Protein AF-A0A8R1I660-F1 (afdb_monomer)

Radius of gyration: 19.88 Å; Cα contacts (8 Å, |Δi|>4): 68; chains: 1; bounding box: 69×26×42 Å

Mean predicted aligned error: 12.49 Å

Secondary structure (DSSP, 8-state):
------S---TTSSSSSSHHHHHHHHHHHHHHHHHHHTT-HHHHHHHHHHHHHH-TT-HHHHHHHHHHHHHHHHTTHHHHHHHHTTHHHHHHHHHHHHHTT-

Solvent-accessible surface area (backbone atoms only — not comparable to full-atom values): 6017 Å² total; per-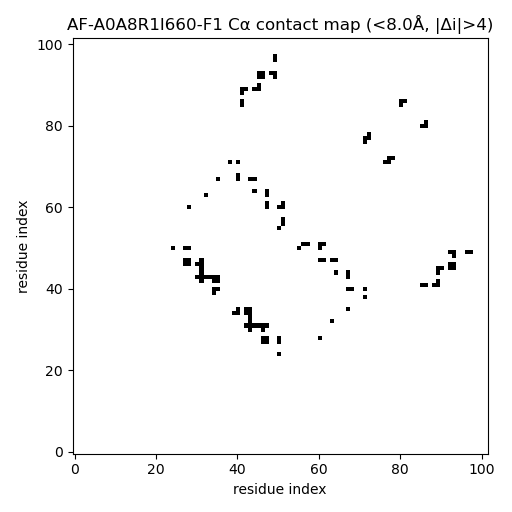residue (Å²): 132,86,88,85,86,83,91,78,80,59,84,73,72,76,69,74,81,74,51,69,65,56,50,51,52,52,50,38,55,52,50,17,53,57,30,40,76,70,67,40,44,62,64,14,49,21,36,39,52,45,49,38,73,73,39,77,82,44,63,68,53,53,53,50,50,52,53,47,50,50,52,35,47,75,72,49,45,55,64,50,28,70,77,68,56,50,72,60,61,34,56,53,52,35,50,57,54,61,60,72,74,115

Sequence (102 aa):
MYSIGRDIAIPGILLRDDDDTTNKRNYVYYLAVAHARQKKYDIALGYIDVLLGAEGDNHQARALKENIKSAMTHDGLIGAAIVGGGALALAGLVAIFSLSRK

Organism: Caenorhabditis japonica (NCBI:txid281687)

pLDDT: mean 74.31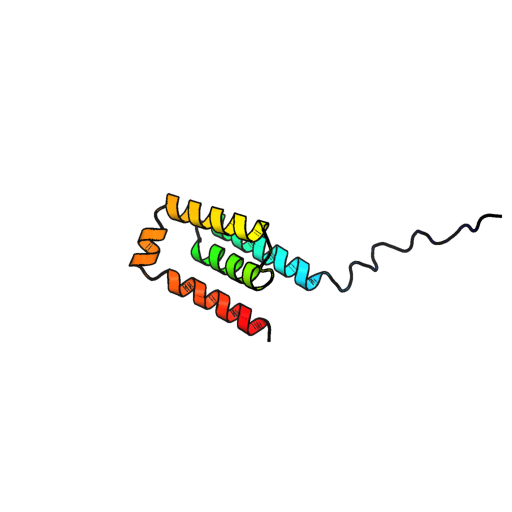, std 16.27, range [39.47, 94.62]

Nearest PDB structures (foldseek):
  8ye5-assembly1_A  TM=5.871E-01  e=3.130E+00  Dehalobacter sp.
  4nrh-assembly2_B  TM=5.646E-01  e=8.865E+00  Chlamydia pneumoniae

Foldseek 3Di:
DDDDDDPPPDPPVVPPPPCPVVVVLVVLQVVLVVCLVVVVLLSSLLSLVLSCVVVVPPPVSVVSNVVSVVSCVVVVVVVVCVVPVSVVSSVVSNVVSVVVVD

InterPro domains:
  IPR011990 Tetratricopeptide-like helical domain superfamily [G3DSA:1.25.40.10] (11-102)
  IPR011990 Tetratricopeptide-like helical domain superfamily [SSF48452] (16-100)
  IPR016543 Mitochondria fission 1 protein [PTHR13247] (14-95)
  IPR028061 Fis1, C-terminal tetratricopeptide repeat [PF14853] (25-77)

Structure (mmCIF, N/CA/C/O backbone):
data_AF-A0A8R1I660-F1
#
_entry.id   AF-A0A8R1I660-F1
#
loop_
_atom_site.group_PDB
_atom_site.id
_atom_site.type_symbol
_atom_site.label_atom_id
_atom_site.label_alt_id
_atom_site.label_comp_id
_atom_site.label_asym_id
_atom_site.label_entity_id
_atom_site.label_seq_id
_atom_site.pdbx_PDB_ins_code
_atom_site.Cartn_x
_atom_site.Cartn_y
_atom_site.Cartn_z
_atom_site.occupancy
_atom_site.B_iso_or_equiv
_a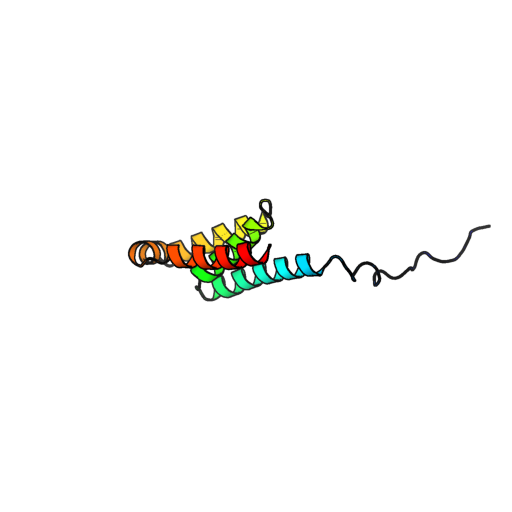tom_site.auth_seq_id
_atom_site.auth_comp_id
_atom_site.auth_asym_id
_atom_site.auth_atom_id
_atom_site.pdbx_PDB_model_num
ATOM 1 N N . MET A 1 1 ? 54.998 13.957 -26.288 1.00 39.47 1 MET A N 1
A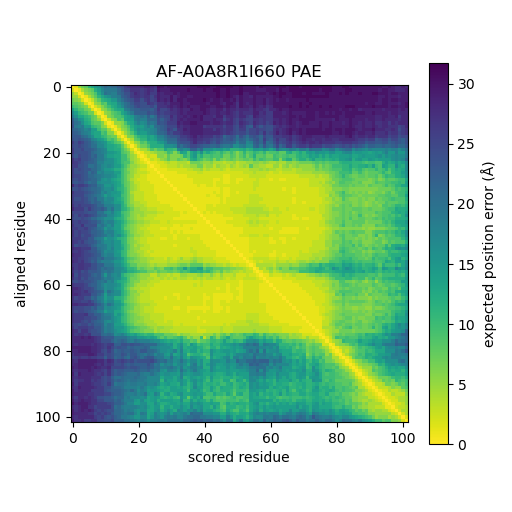TOM 2 C CA . MET A 1 1 ? 54.549 15.178 -25.582 1.00 39.47 1 MET A CA 1
ATOM 3 C C . MET A 1 1 ? 53.028 15.105 -25.476 1.00 39.47 1 MET A C 1
ATOM 5 O O . MET A 1 1 ? 52.408 14.740 -26.463 1.00 39.47 1 MET A O 1
ATOM 9 N N . TYR A 1 2 ? 52.470 15.299 -24.282 1.00 40.09 2 TYR A N 1
ATOM 10 C CA . TYR A 1 2 ? 51.137 14.853 -23.844 1.00 40.09 2 TYR A CA 1
ATOM 11 C C . TYR A 1 2 ? 49.961 15.430 -24.664 1.00 40.09 2 TYR A C 1
ATOM 13 O O . TYR A 1 2 ? 49.932 16.623 -24.959 1.00 40.09 2 TYR A O 1
ATOM 21 N N . SER A 1 3 ? 49.006 14.561 -25.017 1.00 47.94 3 SER A N 1
ATOM 22 C CA . SER A 1 3 ? 47.796 14.857 -25.794 1.00 47.94 3 SER A CA 1
ATOM 23 C C . SER A 1 3 ? 46.771 15.578 -24.921 1.00 47.94 3 SER A C 1
ATOM 25 O O . SER A 1 3 ? 46.214 14.994 -23.996 1.00 47.94 3 SER A O 1
ATOM 27 N N . ILE A 1 4 ? 46.528 16.852 -25.217 1.00 67.06 4 ILE A N 1
ATOM 28 C CA . ILE A 1 4 ? 45.486 17.661 -24.587 1.00 67.06 4 ILE A CA 1
ATOM 29 C C . ILE A 1 4 ? 44.239 17.554 -25.460 1.00 67.06 4 ILE A C 1
ATOM 31 O O . ILE A 1 4 ? 44.251 17.989 -26.609 1.00 67.06 4 ILE A O 1
ATOM 35 N N . GLY A 1 5 ? 43.157 17.005 -24.911 1.00 58.34 5 GLY A N 1
ATOM 36 C CA . GLY A 1 5 ? 41.828 17.176 -25.488 1.00 58.34 5 GLY A CA 1
ATOM 37 C C . GLY A 1 5 ? 40.953 15.932 -25.437 1.00 58.34 5 GLY A C 1
ATOM 38 O O . GLY A 1 5 ? 41.249 14.937 -26.094 1.00 58.34 5 GLY A O 1
ATOM 39 N N . ARG A 1 6 ? 39.794 16.107 -24.786 1.00 53.44 6 ARG A N 1
ATOM 40 C CA . ARG A 1 6 ? 38.578 15.268 -24.804 1.00 53.44 6 ARG A CA 1
ATOM 41 C C . ARG A 1 6 ? 38.367 14.285 -23.639 1.00 53.44 6 ARG A C 1
ATOM 43 O O . ARG A 1 6 ? 37.933 13.172 -23.878 1.00 53.44 6 ARG A O 1
ATOM 50 N N . ASP A 1 7 ? 38.508 14.761 -22.400 1.00 51.28 7 ASP A N 1
ATOM 51 C CA . ASP A 1 7 ? 37.928 14.114 -21.197 1.00 51.28 7 ASP A CA 1
ATOM 52 C C . ASP A 1 7 ? 36.761 14.913 -20.579 1.00 51.28 7 ASP A C 1
ATOM 54 O O . ASP A 1 7 ? 36.417 14.762 -19.413 1.0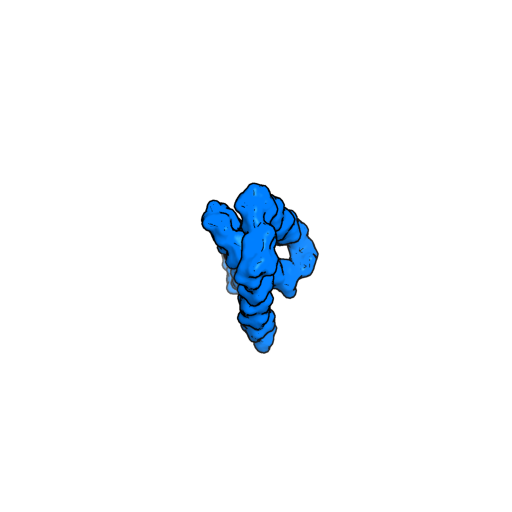0 51.28 7 ASP A O 1
ATOM 58 N N . ILE A 1 8 ? 36.110 15.783 -21.359 1.00 58.41 8 ILE A N 1
ATOM 59 C CA . ILE A 1 8 ? 34.862 16.454 -20.949 1.00 58.41 8 ILE A CA 1
ATOM 60 C C . ILE A 1 8 ? 33.814 16.206 -22.034 1.00 58.41 8 ILE A C 1
ATOM 62 O O . ILE A 1 8 ? 33.286 17.111 -22.674 1.00 58.41 8 ILE A O 1
ATOM 66 N N . ALA A 1 9 ? 33.543 14.929 -22.294 1.00 52.50 9 ALA A N 1
ATOM 67 C CA . ALA A 1 9 ? 32.357 14.512 -23.028 1.00 52.50 9 ALA A CA 1
ATOM 68 C C . ALA A 1 9 ? 31.213 14.325 -22.020 1.00 52.50 9 ALA A C 1
ATOM 70 O O . ALA A 1 9 ? 30.926 13.228 -21.564 1.00 52.50 9 ALA A O 1
ATOM 71 N N . ILE A 1 10 ? 30.640 15.464 -21.629 1.00 57.69 10 ILE A N 1
ATOM 72 C CA . ILE A 1 10 ? 29.224 15.687 -21.312 1.00 57.69 10 ILE A CA 1
ATOM 73 C C . ILE A 1 10 ? 28.503 14.495 -20.632 1.00 57.69 10 ILE A C 1
ATOM 75 O O . ILE A 1 10 ? 27.932 13.650 -21.325 1.00 57.69 10 ILE A O 1
ATOM 79 N N . PRO A 1 11 ? 28.361 14.497 -19.289 1.00 56.16 11 PRO A N 1
ATOM 80 C CA . PRO A 1 11 ? 27.447 13.599 -18.562 1.00 56.16 11 PRO A CA 1
ATOM 81 C C . PRO A 1 11 ? 25.952 13.802 -18.903 1.00 56.16 11 PRO A C 1
ATOM 83 O O . PRO A 1 11 ? 25.082 13.227 -18.266 1.00 56.16 11 PRO A O 1
ATOM 86 N N . GLY A 1 12 ? 25.628 14.619 -19.908 1.00 47.91 12 GLY A N 1
ATOM 87 C CA . GLY A 1 12 ? 24.279 14.799 -20.448 1.00 47.91 12 GLY A CA 1
ATOM 88 C C . GLY A 1 12 ? 23.865 13.766 -21.504 1.00 47.91 12 GLY A C 1
ATOM 89 O O . GLY A 1 12 ? 22.689 13.717 -21.844 1.00 47.91 12 GLY A O 1
ATOM 90 N N . ILE A 1 13 ? 24.786 12.936 -22.016 1.00 47.31 13 ILE A N 1
ATOM 91 C CA . ILE A 1 13 ? 24.450 11.888 -23.003 1.00 47.31 13 ILE A CA 1
ATOM 92 C C . ILE A 1 13 ? 24.183 10.516 -22.366 1.00 47.31 13 ILE A C 1
ATOM 94 O O . ILE A 1 13 ? 23.594 9.657 -23.011 1.00 47.31 13 ILE A O 1
ATOM 98 N N . LEU A 1 14 ? 24.529 10.340 -21.083 1.00 53.56 14 LEU A N 1
ATOM 99 C CA . LEU A 1 14 ? 24.231 9.126 -20.311 1.00 53.56 14 LEU A CA 1
ATOM 100 C C . LEU A 1 14 ? 22.839 9.150 -19.643 1.00 53.56 14 LEU A C 1
ATOM 102 O O . LEU A 1 14 ? 22.413 8.151 -19.084 1.00 53.56 14 LEU A O 1
ATOM 106 N N . LEU A 1 15 ? 22.133 10.287 -19.682 1.00 53.31 15 LEU A N 1
ATOM 107 C CA . LEU A 1 15 ? 20.849 10.500 -18.990 1.00 53.31 15 LEU A CA 1
ATOM 108 C C . LEU A 1 15 ? 19.616 10.259 -19.872 1.00 53.31 15 LEU A C 1
ATOM 110 O O . LEU A 1 15 ? 18.507 10.620 -19.482 1.00 53.31 15 LEU A O 1
ATOM 114 N N . ARG A 1 16 ? 19.790 9.751 -21.096 1.00 54.44 16 ARG A N 1
ATOM 115 C CA . ARG A 1 16 ? 18.741 9.880 -22.114 1.00 54.44 16 ARG A CA 1
ATOM 116 C C . ARG A 1 16 ? 17.924 8.622 -22.393 1.00 54.44 16 ARG A C 1
ATOM 118 O O . ARG A 1 16 ? 16.828 8.795 -22.903 1.00 54.44 16 ARG A O 1
ATOM 125 N N . ASP A 1 17 ? 18.368 7.425 -21.995 1.00 52.03 17 ASP A N 1
ATOM 126 C CA . ASP A 1 17 ? 17.642 6.191 -22.358 1.00 52.03 17 ASP A CA 1
ATOM 127 C C . ASP A 1 17 ? 17.415 5.156 -21.230 1.00 52.03 17 ASP A C 1
ATOM 129 O O . ASP A 1 17 ? 16.566 4.285 -21.396 1.00 52.03 17 ASP A O 1
ATOM 133 N N . ASP A 1 18 ? 18.044 5.267 -20.050 1.00 50.75 18 ASP A N 1
ATOM 134 C CA . ASP A 1 18 ? 17.911 4.238 -18.988 1.00 50.75 18 ASP A CA 1
ATOM 135 C C . ASP A 1 18 ? 16.933 4.588 -17.843 1.00 50.75 18 ASP A C 1
ATOM 137 O O . ASP A 1 18 ? 16.611 3.752 -16.991 1.00 50.75 18 ASP A O 1
ATOM 141 N N . ASP A 1 19 ? 16.423 5.821 -17.796 1.00 59.00 19 ASP A N 1
ATOM 142 C CA . ASP A 1 19 ? 15.879 6.380 -16.550 1.00 59.00 19 ASP A CA 1
ATOM 143 C C . ASP A 1 19 ? 14.352 6.328 -16.414 1.00 59.00 19 ASP A C 1
ATOM 145 O O . ASP A 1 19 ? 13.792 6.638 -15.364 1.00 59.00 19 ASP A O 1
ATOM 149 N N . ASP A 1 20 ? 13.637 5.917 -17.455 1.00 60.62 20 ASP A N 1
ATOM 150 C CA . ASP A 1 20 ? 12.178 6.025 -17.472 1.00 60.62 20 ASP A CA 1
ATOM 151 C C . ASP A 1 20 ? 11.528 4.995 -16.527 1.00 60.62 20 ASP A C 1
ATOM 153 O O . ASP A 1 20 ? 10.592 5.289 -15.782 1.00 6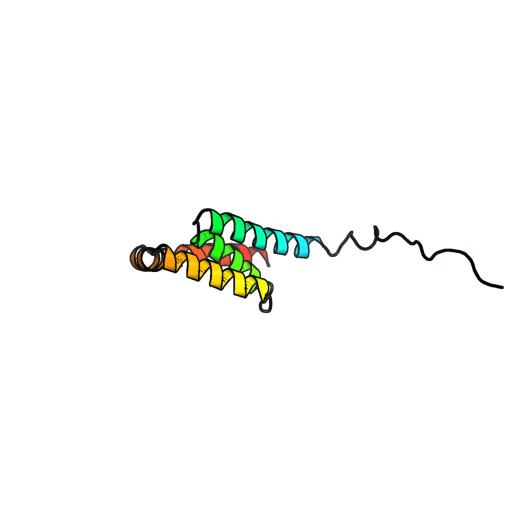0.62 20 ASP A O 1
ATOM 157 N N . THR A 1 21 ? 12.090 3.785 -16.470 1.00 62.41 21 THR A N 1
ATOM 158 C CA . THR A 1 21 ? 11.649 2.728 -15.545 1.00 62.41 21 THR A CA 1
ATOM 159 C C . THR A 1 21 ? 12.135 2.992 -14.119 1.00 62.41 21 THR A C 1
ATOM 161 O O . THR A 1 21 ? 11.376 2.812 -13.168 1.00 62.41 21 THR A O 1
ATOM 164 N N . THR A 1 22 ? 13.371 3.469 -13.945 1.00 66.94 22 THR A N 1
ATOM 165 C CA . THR A 1 22 ? 13.932 3.839 -12.632 1.00 66.94 22 THR A CA 1
ATOM 166 C C . THR A 1 22 ? 13.148 4.966 -11.982 1.00 66.94 22 THR A C 1
ATOM 168 O O . THR A 1 22 ? 12.719 4.831 -10.834 1.00 66.94 22 THR A O 1
ATOM 171 N N . ASN A 1 23 ? 12.846 6.018 -12.738 1.00 72.94 23 ASN A N 1
ATOM 172 C CA . ASN A 1 23 ? 12.025 7.115 -12.252 1.00 72.94 23 ASN A CA 1
ATOM 173 C C . ASN A 1 23 ? 10.610 6.649 -11.912 1.00 72.94 23 ASN A C 1
ATOM 175 O O . ASN A 1 23 ? 10.136 6.938 -10.814 1.00 72.94 23 ASN A O 1
ATOM 179 N N . LYS A 1 24 ? 9.954 5.852 -12.771 1.00 76.44 24 LYS A N 1
ATOM 180 C CA . LYS A 1 24 ? 8.619 5.288 -12.476 1.00 76.44 24 LYS A CA 1
ATOM 181 C C . LYS A 1 24 ? 8.597 4.496 -11.164 1.00 76.44 24 LYS A C 1
ATOM 183 O O . LYS A 1 24 ? 7.665 4.657 -10.379 1.00 76.44 24 LYS A O 1
ATOM 188 N N . ARG A 1 25 ? 9.625 3.689 -10.882 1.00 82.06 25 ARG A N 1
ATOM 189 C CA . ARG A 1 25 ? 9.740 2.931 -9.620 1.00 82.06 25 ARG A CA 1
ATOM 190 C C . ARG A 1 25 ? 9.869 3.846 -8.404 1.00 82.06 25 ARG A C 1
ATOM 192 O O . ARG A 1 25 ? 9.147 3.660 -7.424 1.00 82.06 25 ARG A O 1
ATOM 199 N N . ASN A 1 26 ? 10.708 4.876 -8.499 1.00 83.75 26 ASN A N 1
ATOM 200 C CA . ASN A 1 26 ? 10.852 5.881 -7.447 1.00 83.75 26 ASN A CA 1
ATOM 201 C C . ASN A 1 26 ? 9.532 6.631 -7.204 1.00 83.75 26 ASN A C 1
ATOM 203 O O . ASN A 1 26 ? 9.129 6.817 -6.056 1.00 83.75 26 ASN A O 1
ATOM 207 N N . TYR A 1 27 ? 8.798 6.990 -8.262 1.00 86.62 27 TYR A N 1
ATOM 208 C CA . TYR A 1 27 ? 7.475 7.610 -8.135 1.00 86.62 27 TYR A CA 1
ATOM 209 C C . TYR A 1 27 ? 6.478 6.717 -7.386 1.00 86.62 27 TYR A C 1
ATOM 211 O O . TYR A 1 27 ? 5.788 7.204 -6.489 1.00 86.62 27 TYR A O 1
ATOM 219 N N . VAL A 1 28 ? 6.424 5.417 -7.696 1.00 87.25 28 VAL A N 1
ATOM 220 C CA . VAL A 1 28 ? 5.549 4.455 -6.997 1.00 87.25 28 VAL A CA 1
ATOM 221 C C . VAL A 1 28 ? 5.894 4.371 -5.507 1.00 87.25 28 VAL A C 1
ATOM 223 O O . VAL A 1 28 ? 4.992 4.383 -4.665 1.00 87.25 28 VAL A O 1
ATOM 226 N N . TYR A 1 29 ? 7.185 4.366 -5.164 1.00 90.75 29 TYR A N 1
ATOM 227 C CA . TYR A 1 29 ? 7.634 4.400 -3.771 1.00 90.75 29 TYR A CA 1
ATOM 228 C C . TYR A 1 29 ? 7.131 5.658 -3.039 1.00 90.75 29 TYR A C 1
ATOM 230 O O . TYR A 1 29 ? 6.554 5.565 -1.953 1.00 90.75 29 TYR A O 1
ATOM 238 N N . TYR A 1 30 ? 7.274 6.842 -3.641 1.00 92.06 30 TYR A N 1
ATOM 239 C CA . TYR A 1 30 ? 6.816 8.090 -3.019 1.00 92.06 30 TYR A CA 1
ATOM 240 C C . TYR A 1 30 ? 5.291 8.205 -2.929 1.00 92.06 30 TYR A C 1
ATOM 242 O O . TYR A 1 30 ? 4.783 8.746 -1.942 1.00 92.06 30 TYR A O 1
ATOM 250 N N . LEU A 1 31 ? 4.548 7.666 -3.900 1.00 91.38 31 LEU A N 1
ATOM 251 C CA . LEU A 1 31 ? 3.086 7.586 -3.828 1.00 91.38 31 LEU A CA 1
ATOM 252 C C . LEU A 1 31 ? 2.638 6.748 -2.629 1.00 91.38 31 LEU A C 1
ATOM 254 O O . LEU A 1 31 ? 1.757 7.176 -1.878 1.00 91.38 31 LEU A O 1
ATOM 258 N N . ALA A 1 32 ? 3.282 5.605 -2.390 1.00 91.75 32 ALA A N 1
ATOM 259 C CA . ALA A 1 32 ? 2.998 4.797 -1.212 1.00 91.75 32 ALA A CA 1
ATOM 260 C C . ALA A 1 32 ? 3.237 5.568 0.093 1.00 91.75 32 ALA A C 1
ATOM 262 O O . ALA A 1 32 ? 2.372 5.573 0.971 1.00 91.75 32 ALA A O 1
ATOM 263 N N . VAL A 1 33 ? 4.362 6.282 0.205 1.00 94.62 33 VAL A N 1
ATOM 264 C CA . VAL A 1 33 ? 4.656 7.132 1.373 1.00 94.62 33 VAL A CA 1
ATOM 265 C C . VAL A 1 33 ? 3.577 8.204 1.560 1.00 94.62 33 VAL A C 1
ATOM 267 O O . VAL A 1 33 ? 3.078 8.395 2.670 1.00 94.62 33 VAL A O 1
ATOM 270 N N . ALA A 1 34 ? 3.186 8.898 0.489 1.00 94.44 34 ALA A N 1
ATOM 271 C CA . ALA A 1 34 ? 2.180 9.956 0.548 1.00 94.44 34 ALA A CA 1
ATOM 272 C C . ALA A 1 34 ? 0.813 9.433 1.019 1.00 94.44 34 ALA A C 1
ATOM 274 O O . ALA A 1 34 ? 0.167 10.065 1.860 1.00 94.44 34 ALA A O 1
ATOM 275 N N . HIS A 1 35 ? 0.388 8.269 0.524 1.00 92.12 35 HIS A N 1
ATOM 276 C CA . HIS A 1 35 ? -0.865 7.636 0.937 1.00 92.12 35 HIS A CA 1
ATOM 277 C C . HIS A 1 35 ? -0.809 7.097 2.370 1.00 92.12 35 HIS A C 1
ATOM 279 O O . HIS A 1 35 ? -1.764 7.297 3.124 1.00 92.12 35 HIS A O 1
ATOM 285 N N . ALA A 1 36 ? 0.314 6.505 2.783 1.00 92.38 36 ALA A N 1
ATOM 286 C CA . ALA A 1 36 ? 0.511 6.029 4.151 1.00 92.38 36 ALA A CA 1
ATOM 287 C C . ALA A 1 36 ? 0.406 7.170 5.172 1.00 92.38 36 ALA A C 1
ATOM 289 O O . ALA A 1 36 ? -0.266 7.033 6.191 1.00 92.38 36 ALA A O 1
ATOM 290 N N . ARG A 1 37 ? 0.982 8.340 4.865 1.00 93.38 37 ARG A N 1
ATOM 291 C CA . ARG A 1 37 ? 0.872 9.542 5.715 1.00 93.38 37 ARG A CA 1
ATOM 292 C C . ARG A 1 37 ? -0.558 10.071 5.832 1.00 93.38 37 ARG A C 1
ATOM 294 O O . ARG A 1 37 ? -0.902 10.666 6.845 1.00 93.38 37 ARG A O 1
ATOM 301 N N . GLN A 1 38 ? -1.391 9.840 4.818 1.00 94.50 38 GLN A N 1
ATOM 302 C CA . GLN A 1 38 ? -2.823 10.161 4.838 1.00 94.50 38 GLN A CA 1
ATOM 303 C C . GLN A 1 38 ? -3.673 9.054 5.486 1.00 94.50 38 GLN A C 1
ATOM 305 O O . GLN A 1 38 ? -4.898 9.109 5.389 1.00 94.50 38 GLN A O 1
ATOM 310 N N . LYS A 1 39 ? -3.050 8.036 6.099 1.00 90.75 39 LYS A N 1
ATOM 311 C CA . LYS A 1 39 ? -3.705 6.845 6.668 1.00 90.75 39 LYS A CA 1
ATOM 312 C C . LYS A 1 39 ? -4.500 6.011 5.657 1.00 90.75 39 LYS A C 1
ATOM 314 O O . LYS A 1 39 ? -5.308 5.166 6.029 1.00 90.75 39 LYS A O 1
ATOM 319 N N . LYS A 1 40 ? -4.253 6.207 4.358 1.00 89.31 40 LYS A N 1
ATOM 320 C CA . LYS A 1 40 ? -4.817 5.400 3.266 1.00 89.31 40 LYS A CA 1
ATOM 321 C C . LYS A 1 40 ? -3.946 4.158 3.073 1.00 89.31 40 LYS A C 1
ATOM 323 O O . LYS A 1 40 ? -3.272 4.016 2.051 1.00 89.31 40 LYS A O 1
ATOM 328 N N . TYR A 1 41 ? -3.901 3.311 4.099 1.00 89.06 41 TYR A N 1
ATOM 329 C CA . TYR A 1 41 ? -2.948 2.202 4.188 1.00 89.06 41 TYR A CA 1
ATOM 330 C C . TYR A 1 41 ? -3.141 1.163 3.084 1.00 89.06 41 TYR A C 1
ATOM 332 O O . TYR A 1 41 ? -2.152 0.677 2.548 1.00 89.06 41 TYR A O 1
ATOM 340 N N . ASP A 1 42 ? -4.382 0.901 2.674 1.00 84.44 42 ASP A N 1
ATOM 341 C CA . ASP A 1 42 ? -4.679 -0.061 1.610 1.00 84.44 42 ASP A CA 1
ATOM 342 C C . ASP A 1 42 ? -4.040 0.390 0.285 1.00 84.44 42 ASP A C 1
ATOM 344 O O . ASP A 1 42 ? -3.253 -0.314 -0.338 1.00 84.44 42 ASP A O 1
ATOM 348 N N . ILE A 1 43 ? -4.269 1.640 -0.112 1.00 87.44 43 ILE A N 1
ATOM 349 C CA . ILE A 1 43 ? -3.685 2.189 -1.342 1.00 87.44 43 ILE A CA 1
ATOM 350 C C . ILE A 1 43 ? -2.148 2.176 -1.263 1.00 87.44 43 ILE A C 1
ATOM 352 O O . ILE A 1 43 ? -1.475 1.814 -2.228 1.00 87.44 43 ILE A O 1
ATOM 356 N N . ALA A 1 44 ? -1.586 2.527 -0.103 1.00 90.75 44 ALA A N 1
ATOM 357 C CA . ALA A 1 44 ? -0.142 2.531 0.109 1.00 90.75 44 ALA A CA 1
ATOM 358 C C . 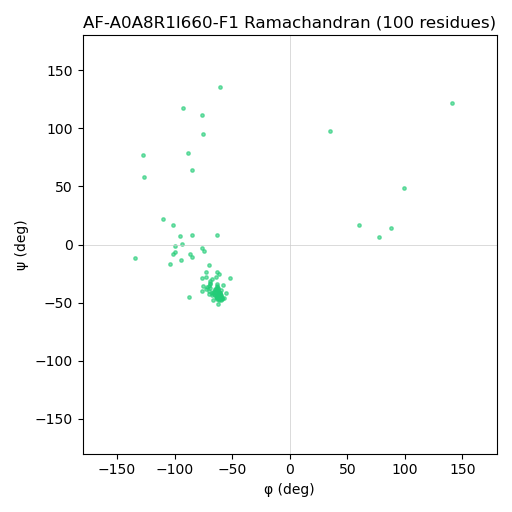ALA A 1 44 ? 0.483 1.129 -0.006 1.00 90.75 44 ALA A C 1
ATOM 360 O O . ALA A 1 44 ? 1.514 0.971 -0.661 1.00 90.75 44 ALA A O 1
ATOM 361 N N . LEU A 1 45 ? -0.149 0.111 0.587 1.00 90.25 45 LEU A N 1
ATOM 362 C CA . LEU A 1 45 ? 0.298 -1.280 0.494 1.00 90.25 45 LEU A CA 1
ATOM 363 C C . LEU A 1 45 ? 0.212 -1.801 -0.942 1.00 90.25 45 LEU A C 1
ATOM 365 O O . LEU A 1 45 ? 1.142 -2.469 -1.385 1.00 90.25 45 LEU A O 1
ATOM 369 N N . GLY A 1 46 ? -0.832 -1.433 -1.690 1.00 88.12 46 GLY A N 1
ATOM 370 C CA . GLY A 1 46 ? -0.969 -1.808 -3.098 1.00 88.12 46 GLY A CA 1
ATOM 371 C C . GLY A 1 46 ? 0.196 -1.306 -3.956 1.00 88.12 46 GLY A C 1
ATOM 372 O O . GLY A 1 46 ? 0.784 -2.079 -4.710 1.00 88.12 46 GLY A O 1
ATOM 373 N N . TYR A 1 47 ? 0.592 -0.040 -3.794 1.00 89.38 47 TYR A N 1
ATOM 374 C CA . TYR A 1 47 ? 1.750 0.516 -4.507 1.00 89.38 47 TYR A CA 1
ATOM 375 C C . TYR A 1 47 ? 3.066 -0.187 -4.145 1.00 89.38 47 TYR A C 1
ATOM 377 O O . TYR A 1 47 ? 3.883 -0.458 -5.026 1.00 89.38 47 TYR A O 1
ATOM 385 N N . ILE A 1 48 ? 3.275 -0.523 -2.869 1.00 90.81 48 ILE A N 1
ATOM 386 C CA . ILE A 1 48 ? 4.496 -1.221 -2.441 1.00 90.81 48 ILE A CA 1
ATOM 387 C C . ILE A 1 48 ? 4.528 -2.675 -2.900 1.00 90.81 48 ILE A C 1
ATOM 389 O O . ILE A 1 48 ? 5.590 -3.157 -3.287 1.00 90.81 48 ILE A O 1
ATOM 393 N N . ASP A 1 49 ? 3.392 -3.366 -2.925 1.00 88.81 49 ASP A N 1
ATOM 394 C CA . ASP A 1 49 ? 3.314 -4.733 -3.445 1.00 88.81 49 ASP A CA 1
ATOM 395 C C . ASP A 1 49 ? 3.615 -4.787 -4.942 1.00 88.81 49 ASP A C 1
ATOM 397 O O . ASP A 1 49 ? 4.343 -5.669 -5.398 1.00 88.81 49 ASP A O 1
ATOM 401 N N . VAL A 1 50 ? 3.142 -3.795 -5.695 1.00 86.12 50 VAL A N 1
ATOM 402 C CA . VAL A 1 50 ? 3.499 -3.611 -7.104 1.00 86.12 50 VAL A CA 1
ATOM 403 C C . VAL A 1 50 ? 5.005 -3.393 -7.282 1.00 86.12 50 VAL A C 1
ATOM 405 O O . VAL A 1 50 ? 5.621 -4.022 -8.150 1.00 86.12 50 VAL A O 1
ATOM 408 N N . LEU A 1 51 ? 5.604 -2.523 -6.462 1.00 86.69 51 LEU A N 1
ATOM 409 C CA . LEU A 1 51 ? 7.038 -2.237 -6.509 1.00 86.69 51 LEU A CA 1
ATOM 410 C C . LEU A 1 51 ? 7.868 -3.482 -6.169 1.00 86.69 51 LEU A C 1
ATOM 412 O O . LEU A 1 51 ? 8.791 -3.816 -6.905 1.00 86.69 51 LEU A O 1
ATOM 416 N N . LEU A 1 52 ? 7.497 -4.222 -5.124 1.00 88.00 52 LEU A N 1
ATOM 417 C CA . LEU A 1 52 ? 8.151 -5.478 -4.740 1.00 88.00 52 LEU A CA 1
ATOM 418 C C . LEU A 1 52 ? 7.934 -6.594 -5.770 1.00 88.00 52 LEU A C 1
ATOM 420 O O . LEU A 1 52 ? 8.806 -7.434 -5.956 1.00 88.00 52 LEU A O 1
ATOM 424 N N . GLY A 1 53 ? 6.813 -6.596 -6.492 1.00 84.69 53 GLY A N 1
ATOM 425 C CA . GLY A 1 53 ? 6.611 -7.483 -7.639 1.00 84.69 53 GLY A CA 1
ATOM 426 C C . GLY A 1 53 ? 7.472 -7.113 -8.856 1.00 84.69 53 GLY A C 1
ATOM 427 O O . GLY A 1 53 ? 7.610 -7.912 -9.782 1.00 84.69 53 GLY A O 1
ATOM 428 N N . ALA A 1 54 ? 8.014 -5.891 -8.918 1.00 81.88 54 ALA A N 1
ATOM 429 C CA . ALA A 1 54 ? 9.004 -5.462 -9.917 1.00 81.88 54 ALA A CA 1
ATOM 430 C C . ALA A 1 54 ? 10.428 -5.776 -9.477 1.00 81.88 54 ALA A C 1
ATOM 432 O O . ALA A 1 54 ? 11.228 -6.288 -10.253 1.00 81.88 54 ALA A O 1
ATOM 433 N N . GLU A 1 55 ? 10.713 -5.464 -8.220 1.00 81.19 55 GLU A N 1
ATOM 434 C CA . GLU A 1 55 ? 12.029 -5.517 -7.613 1.00 81.19 55 GLU A CA 1
ATOM 435 C C . GLU A 1 55 ? 11.943 -6.337 -6.335 1.00 81.19 55 GLU A C 1
ATOM 437 O O . GLU A 1 55 ? 11.923 -5.807 -5.222 1.00 81.19 55 GLU A O 1
ATOM 442 N N . GLY A 1 56 ? 11.883 -7.657 -6.513 1.00 74.50 56 GLY A N 1
ATOM 443 C CA . GLY A 1 56 ? 11.714 -8.604 -5.414 1.00 74.50 56 GLY A CA 1
ATOM 444 C C . GLY A 1 56 ? 12.721 -8.410 -4.289 1.00 74.50 56 GLY A C 1
ATOM 445 O O . GLY A 1 56 ? 12.370 -8.678 -3.143 1.00 74.50 56 GLY A O 1
ATOM 446 N N . ASP A 1 57 ? 13.923 -7.906 -4.597 1.00 84.19 57 ASP A N 1
ATOM 447 C CA . ASP A 1 57 ? 15.012 -7.684 -3.644 1.00 84.19 57 ASP A CA 1
ATOM 448 C C . ASP A 1 57 ? 15.200 -6.235 -3.162 1.00 84.19 57 ASP A C 1
ATOM 450 O O . ASP A 1 57 ? 16.218 -5.876 -2.572 1.00 84.19 57 ASP A O 1
ATOM 454 N N . ASN A 1 58 ? 14.198 -5.377 -3.358 1.00 86.94 58 ASN A N 1
ATOM 455 C CA . ASN A 1 58 ? 14.256 -4.010 -2.854 1.00 86.94 58 ASN A CA 1
ATOM 456 C C . ASN A 1 58 ? 14.018 -3.970 -1.329 1.00 86.94 58 ASN A C 1
ATOM 458 O O . ASN A 1 58 ? 12.884 -3.923 -0.839 1.00 86.94 58 ASN A O 1
ATOM 462 N N . HIS A 1 59 ? 15.110 -3.967 -0.561 1.00 89.94 59 HIS A N 1
ATOM 463 C CA . HIS A 1 59 ? 15.080 -3.886 0.903 1.00 89.94 59 HIS A CA 1
ATOM 464 C C . HIS A 1 59 ? 14.363 -2.635 1.436 1.00 89.94 59 HIS A C 1
ATOM 466 O O . HIS A 1 59 ? 13.674 -2.723 2.453 1.00 89.94 59 HIS A O 1
ATOM 472 N N . GLN A 1 60 ? 14.471 -1.491 0.751 1.00 88.88 60 GLN A N 1
ATOM 473 C CA . GLN A 1 60 ? 13.809 -0.251 1.171 1.00 88.88 60 GLN A CA 1
ATOM 474 C C . GLN A 1 60 ? 12.286 -0.374 1.054 1.00 88.88 60 GLN A C 1
ATOM 476 O O . GLN A 1 60 ? 11.555 -0.010 1.976 1.00 88.88 60 GLN A O 1
ATOM 481 N N . ALA A 1 61 ? 11.799 -0.956 -0.045 1.00 90.88 61 ALA A N 1
ATOM 482 C CA . ALA A 1 61 ? 10.377 -1.211 -0.247 1.00 90.88 61 ALA A CA 1
ATOM 483 C C . ALA A 1 61 ? 9.818 -2.216 0.778 1.00 90.88 61 ALA A C 1
ATOM 485 O O . ALA A 1 61 ? 8.719 -2.008 1.298 1.00 90.88 61 ALA A O 1
ATOM 486 N N . ARG A 1 62 ? 10.579 -3.263 1.140 1.00 93.56 62 ARG A N 1
ATOM 487 C CA . ARG A 1 62 ? 10.182 -4.207 2.207 1.00 93.56 62 ARG A CA 1
ATOM 488 C C . ARG A 1 62 ? 10.068 -3.509 3.565 1.00 93.56 62 ARG A C 1
ATOM 490 O O . ARG A 1 62 ? 9.052 -3.668 4.236 1.00 93.56 62 ARG A O 1
ATOM 497 N N . ALA A 1 63 ? 11.058 -2.696 3.933 1.00 94.62 63 ALA A N 1
ATOM 498 C CA . ALA A 1 63 ? 11.032 -1.942 5.186 1.00 94.62 63 ALA A CA 1
ATOM 499 C C . ALA A 1 63 ? 9.842 -0.967 5.239 1.00 94.62 63 ALA A C 1
ATOM 501 O O . ALA A 1 63 ? 9.136 -0.882 6.244 1.00 94.62 63 ALA A O 1
ATOM 502 N N . LEU A 1 64 ? 9.557 -0.270 4.134 1.00 93.44 64 LEU A N 1
ATOM 503 C CA . LEU A 1 64 ? 8.391 0.607 4.047 1.00 93.44 64 LEU A CA 1
ATOM 504 C C . LEU A 1 64 ? 7.076 -0.174 4.191 1.00 93.44 64 LEU A C 1
ATOM 506 O O . LEU A 1 64 ? 6.178 0.282 4.899 1.00 93.44 64 LEU A O 1
ATOM 510 N N . LYS A 1 65 ? 6.966 -1.368 3.593 1.00 92.81 65 LYS A N 1
ATOM 511 C CA . LYS A 1 65 ? 5.798 -2.249 3.761 1.00 92.81 65 LYS A CA 1
ATOM 512 C C . LYS A 1 65 ? 5.548 -2.590 5.229 1.00 92.81 65 LYS A C 1
ATOM 514 O O . LYS A 1 65 ? 4.405 -2.524 5.682 1.00 92.81 65 LYS A O 1
ATOM 519 N N . GLU A 1 66 ? 6.592 -2.951 5.971 1.00 93.56 66 GLU A N 1
ATOM 520 C CA . GLU A 1 66 ? 6.481 -3.257 7.402 1.00 93.56 66 GLU A CA 1
ATOM 521 C C . GLU A 1 66 ? 6.076 -2.030 8.218 1.00 93.56 66 GLU A C 1
ATOM 523 O O . GLU A 1 66 ? 5.161 -2.122 9.036 1.00 93.56 66 GLU A O 1
ATOM 528 N N . ASN A 1 67 ? 6.665 -0.866 7.936 1.00 94.56 67 ASN A N 1
ATOM 529 C CA . ASN A 1 67 ? 6.298 0.387 8.598 1.00 94.56 67 ASN A CA 1
ATOM 530 C C . ASN A 1 67 ? 4.821 0.745 8.373 1.00 94.56 67 ASN A C 1
ATOM 532 O O . ASN A 1 67 ? 4.125 1.114 9.319 1.00 94.56 67 ASN A O 1
ATOM 536 N N . ILE A 1 68 ? 4.319 0.588 7.143 1.00 91.69 68 ILE A N 1
ATOM 537 C CA . ILE A 1 68 ? 2.907 0.830 6.812 1.00 91.69 68 ILE A CA 1
ATOM 538 C C . ILE A 1 68 ? 2.000 -0.146 7.570 1.00 91.69 68 ILE A C 1
ATOM 540 O O . I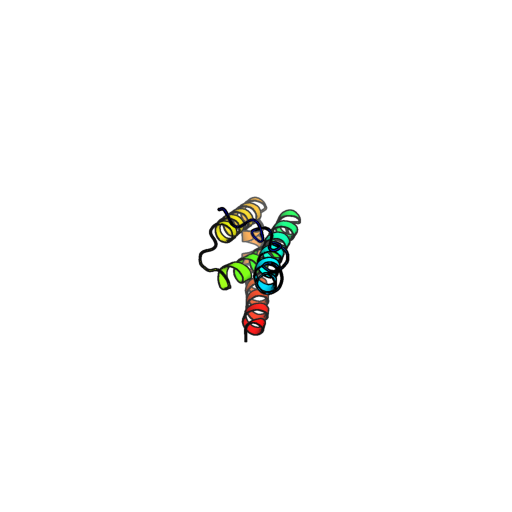LE A 1 68 ? 1.008 0.277 8.162 1.00 91.69 68 ILE A O 1
ATOM 544 N N . LYS A 1 69 ? 2.343 -1.440 7.599 1.00 91.06 69 LYS A N 1
ATOM 545 C CA . LYS A 1 69 ? 1.580 -2.448 8.354 1.00 91.06 69 LYS A CA 1
ATOM 546 C C . LYS A 1 69 ? 1.574 -2.160 9.852 1.00 91.06 69 LYS A C 1
ATOM 548 O O . LYS A 1 69 ? 0.529 -2.283 10.488 1.00 91.06 69 LYS A O 1
ATOM 553 N N . SER A 1 70 ? 2.709 -1.756 10.412 1.00 91.69 70 SER A N 1
ATOM 554 C CA . SER A 1 70 ? 2.821 -1.386 11.822 1.00 91.69 70 SER A CA 1
ATOM 555 C C . SER A 1 70 ? 1.924 -0.187 12.149 1.00 91.69 70 SER A C 1
ATOM 557 O O . SER A 1 70 ? 1.109 -0.266 13.066 1.00 91.69 70 SER A O 1
ATOM 559 N N . ALA A 1 71 ? 1.961 0.869 11.329 1.00 90.62 71 ALA A N 1
ATOM 560 C CA . ALA A 1 71 ? 1.090 2.037 11.482 1.00 90.62 71 ALA A CA 1
ATOM 561 C C . ALA A 1 71 ? -0.404 1.683 11.360 1.00 90.62 71 ALA A C 1
ATOM 563 O O . ALA A 1 71 ? -1.214 2.104 12.183 1.00 90.62 71 ALA A O 1
ATOM 564 N N . MET A 1 72 ? -0.768 0.846 10.384 1.00 88.62 72 MET A N 1
ATOM 565 C CA . MET A 1 72 ? -2.135 0.343 10.215 1.00 88.62 72 MET A CA 1
ATOM 566 C C . MET A 1 72 ? -2.601 -0.492 11.419 1.00 88.62 72 MET A C 1
ATOM 568 O O . MET A 1 72 ? -3.767 -0.415 11.807 1.00 88.62 72 MET A O 1
ATOM 572 N N . THR A 1 73 ? -1.702 -1.282 12.017 1.00 86.62 73 THR A N 1
ATOM 573 C CA . THR A 1 73 ? -1.978 -2.064 13.235 1.00 86.62 73 THR A CA 1
ATOM 574 C C . THR A 1 73 ? -2.202 -1.144 14.426 1.00 86.62 73 THR A C 1
ATOM 576 O O . THR A 1 73 ? -3.185 -1.308 15.144 1.00 86.62 73 THR A O 1
ATOM 579 N N . HIS A 1 74 ? -1.314 -0.166 14.614 1.00 89.06 74 HIS A N 1
ATOM 580 C CA . HIS A 1 74 ? -1.384 0.809 15.699 1.00 89.06 74 HIS A CA 1
ATOM 581 C C . HIS A 1 74 ? -2.677 1.631 15.645 1.00 89.06 74 HIS A C 1
ATOM 583 O O . HIS A 1 74 ? -3.301 1.877 16.672 1.00 89.06 74 HIS A O 1
ATOM 589 N N . ASP A 1 75 ? -3.119 2.007 14.446 1.00 87.19 75 ASP A N 1
ATOM 590 C CA . ASP A 1 75 ? -4.388 2.712 14.259 1.00 87.19 75 ASP A CA 1
ATOM 591 C C . ASP A 1 75 ? -5.621 1.783 14.373 1.00 87.19 75 ASP A C 1
ATOM 593 O O . ASP A 1 75 ? -6.754 2.254 14.288 1.00 87.19 75 ASP A O 1
ATOM 597 N N . GLY A 1 76 ? -5.436 0.470 14.568 1.00 81.31 76 GLY A N 1
ATOM 598 C CA . GLY A 1 76 ? -6.516 -0.514 14.718 1.00 81.31 76 GLY A CA 1
ATOM 599 C C . GLY A 1 76 ? -7.198 -0.926 13.407 1.00 81.31 76 GLY A C 1
ATOM 600 O O . GLY A 1 76 ? -8.172 -1.682 13.423 1.00 81.31 76 GLY A O 1
ATOM 601 N N . LEU A 1 77 ? -6.687 -0.479 12.254 1.00 78.06 77 LEU A N 1
ATOM 602 C CA . LEU A 1 77 ? -7.312 -0.719 10.950 1.00 78.06 77 LEU A CA 1
ATOM 603 C C . LEU A 1 77 ? -7.174 -2.168 10.474 1.00 78.06 77 LEU A C 1
ATOM 605 O O . LEU A 1 77 ? -8.015 -2.616 9.702 1.00 78.06 77 LEU A O 1
ATOM 609 N N . ILE A 1 78 ? -6.181 -2.933 10.942 1.00 68.88 78 ILE A N 1
ATOM 610 C CA . ILE A 1 78 ? -6.045 -4.352 10.556 1.00 68.88 78 ILE A CA 1
ATOM 611 C C . ILE A 1 78 ? -7.259 -5.179 11.007 1.00 68.88 78 ILE A C 1
ATOM 613 O O . ILE A 1 78 ? -7.745 -6.012 10.244 1.00 68.88 78 ILE A O 1
ATOM 617 N N . GLY A 1 79 ? -7.807 -4.910 12.196 1.00 64.56 79 GLY A N 1
ATOM 618 C CA . GLY A 1 79 ? -9.021 -5.579 12.676 1.00 64.56 79 GLY A CA 1
ATOM 619 C C . GLY A 1 79 ? -10.262 -5.201 11.863 1.00 64.56 79 GLY A C 1
ATOM 620 O O . GLY A 1 79 ? -11.049 -6.068 11.488 1.00 64.56 79 GLY A O 1
ATOM 621 N N . ALA A 1 80 ? -10.399 -3.917 11.516 1.00 63.53 80 ALA A N 1
ATOM 622 C CA . ALA A 1 80 ? -11.507 -3.417 10.702 1.00 63.53 80 ALA A CA 1
ATOM 623 C C . ALA A 1 80 ? -11.435 -3.891 9.239 1.00 63.53 80 ALA A C 1
ATOM 625 O O . ALA A 1 80 ? -12.461 -4.219 8.653 1.00 63.53 80 ALA A O 1
ATOM 626 N N . ALA A 1 81 ? -10.241 -3.981 8.650 1.00 63.91 81 ALA A N 1
ATOM 627 C CA . ALA A 1 81 ? -10.045 -4.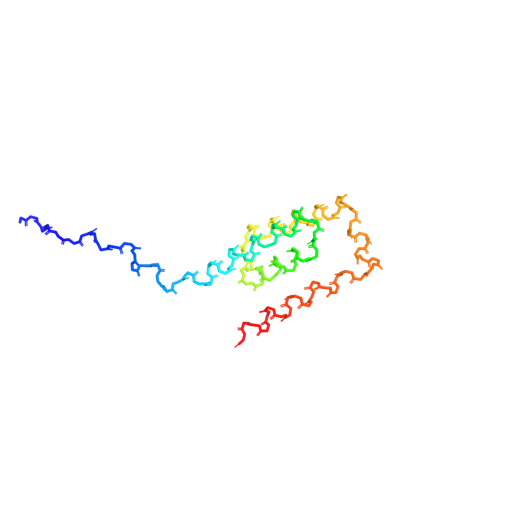432 7.274 1.00 63.91 81 ALA A CA 1
ATOM 628 C C . ALA A 1 81 ? -10.332 -5.932 7.098 1.00 63.91 81 ALA A C 1
ATOM 630 O O . ALA A 1 81 ? -10.877 -6.327 6.069 1.00 63.91 81 ALA A O 1
ATOM 631 N N . ILE A 1 82 ? -10.005 -6.764 8.095 1.00 59.03 82 ILE A N 1
ATOM 632 C CA . ILE A 1 82 ? -10.311 -8.205 8.074 1.00 59.03 82 ILE A CA 1
ATOM 633 C C . ILE A 1 82 ? -11.819 -8.441 8.221 1.00 59.03 82 ILE A C 1
ATOM 635 O O . ILE A 1 82 ? -12.382 -9.245 7.484 1.00 59.03 82 ILE A O 1
ATOM 639 N N . VAL A 1 83 ? -12.487 -7.711 9.118 1.00 59.06 83 VAL A N 1
ATOM 640 C CA . VAL A 1 83 ? -13.942 -7.835 9.320 1.00 59.06 83 VAL A CA 1
ATOM 641 C C . VAL A 1 83 ? -14.743 -7.153 8.196 1.00 59.06 83 VAL A C 1
ATOM 643 O O . VAL A 1 83 ? -15.841 -7.595 7.873 1.00 59.06 83 VAL A O 1
ATOM 646 N N . GLY A 1 84 ? -14.193 -6.109 7.566 1.00 62.44 84 GLY A N 1
ATOM 647 C CA . GLY A 1 84 ? -14.849 -5.289 6.538 1.00 62.44 84 GLY A CA 1
ATOM 648 C C . GLY A 1 84 ? -14.488 -5.598 5.076 1.00 62.44 84 GLY A C 1
ATOM 649 O O . GLY A 1 84 ? -15.030 -4.951 4.186 1.00 62.44 84 GLY A O 1
ATOM 650 N N . GLY A 1 85 ? -13.595 -6.556 4.794 1.00 61.50 85 GLY A N 1
ATOM 651 C CA . GLY A 1 85 ? -13.259 -6.987 3.423 1.00 61.50 85 GLY A CA 1
ATOM 652 C C . GLY A 1 85 ? -12.141 -6.207 2.704 1.00 61.50 85 GLY A C 1
ATOM 653 O O . GLY A 1 85 ? -11.962 -6.364 1.496 1.00 61.50 85 GLY A O 1
ATOM 654 N N . GLY A 1 86 ? -11.342 -5.405 3.415 1.00 56.47 86 GLY A N 1
ATOM 655 C CA . GLY A 1 86 ? -10.291 -4.545 2.840 1.00 56.47 86 GLY A CA 1
ATOM 656 C C . GLY A 1 86 ? -9.150 -5.287 2.123 1.00 56.47 86 GLY A C 1
ATOM 657 O O . GLY A 1 86 ? -8.538 -4.741 1.206 1.00 56.47 86 GLY A O 1
ATOM 658 N N . ALA A 1 87 ? -8.901 -6.560 2.453 1.00 57.66 87 ALA A N 1
ATOM 659 C CA . ALA A 1 87 ? -7.866 -7.372 1.799 1.00 57.66 87 ALA A CA 1
ATOM 660 C C . ALA A 1 87 ? -8.096 -7.565 0.283 1.00 57.66 87 ALA A C 1
ATOM 662 O O . ALA A 1 87 ? -7.137 -7.747 -0.468 1.00 57.66 87 ALA A O 1
ATOM 663 N N . LEU A 1 88 ? -9.346 -7.481 -0.187 1.00 59.31 88 LEU A N 1
ATOM 664 C CA . LEU A 1 88 ? -9.688 -7.646 -1.604 1.00 59.31 88 LEU A CA 1
ATOM 665 C C . LEU A 1 88 ? -9.256 -6.448 -2.471 1.00 59.31 88 LEU A C 1
ATOM 667 O O . LEU A 1 88 ? -8.949 -6.629 -3.649 1.00 59.31 88 LEU A O 1
ATOM 671 N N . ALA A 1 89 ? -9.170 -5.238 -1.906 1.00 61.62 89 ALA A N 1
ATOM 672 C CA . ALA A 1 89 ? -8.804 -4.033 -2.658 1.00 61.62 89 ALA A CA 1
ATOM 673 C C . ALA A 1 89 ? -7.331 -4.039 -3.114 1.00 61.62 89 ALA A C 1
ATOM 675 O O . ALA A 1 89 ? -7.008 -3.565 -4.204 1.00 61.62 89 ALA A O 1
ATOM 676 N N . LEU A 1 90 ? -6.444 -4.635 -2.312 1.00 60.62 90 LEU A N 1
ATOM 677 C CA . LEU A 1 90 ? -5.013 -4.757 -2.614 1.00 60.62 90 LEU A CA 1
ATOM 678 C C . LEU A 1 90 ? -4.747 -5.658 -3.822 1.00 60.62 90 LEU A C 1
ATOM 680 O O . LEU A 1 90 ? -3.924 -5.330 -4.677 1.00 60.62 90 LEU A O 1
ATOM 684 N N . ALA A 1 91 ? -5.484 -6.765 -3.928 1.00 61.66 91 ALA A N 1
ATOM 685 C CA . ALA A 1 91 ? -5.345 -7.710 -5.032 1.00 61.66 91 ALA A CA 1
ATOM 686 C C . ALA A 1 91 ? -5.693 -7.074 -6.392 1.00 61.66 91 ALA A C 1
ATOM 688 O O . ALA A 1 91 ? -5.052 -7.377 -7.399 1.00 61.66 91 ALA A O 1
ATOM 689 N N . GLY A 1 92 ? -6.660 -6.148 -6.421 1.00 65.12 92 GLY A N 1
ATOM 690 C CA . GLY A 1 92 ? -7.062 -5.443 -7.641 1.00 65.12 92 GLY A CA 1
ATOM 691 C C . GLY A 1 92 ? -5.970 -4.531 -8.209 1.00 65.12 92 GLY A C 1
ATOM 692 O O . GLY A 1 92 ? -5.721 -4.547 -9.413 1.00 65.12 92 GLY A O 1
ATOM 693 N N . LEU A 1 93 ? -5.271 -3.775 -7.354 1.00 63.72 93 LEU A N 1
ATOM 694 C CA . LEU A 1 93 ? -4.193 -2.872 -7.788 1.00 63.72 93 LEU A CA 1
ATOM 695 C C . LEU A 1 93 ? -2.993 -3.636 -8.356 1.00 63.72 93 LEU A C 1
ATOM 697 O O . LEU A 1 93 ? -2.436 -3.245 -9.383 1.00 63.72 93 LEU A O 1
ATOM 701 N N . VAL A 1 94 ? -2.634 -4.755 -7.723 1.00 65.50 94 VAL A N 1
ATOM 702 C CA . VAL A 1 94 ? -1.556 -5.624 -8.206 1.00 65.50 94 VAL A CA 1
ATOM 703 C C . VAL A 1 94 ? -1.904 -6.201 -9.580 1.00 65.50 94 VAL A C 1
ATOM 705 O O . VAL A 1 94 ? -1.073 -6.144 -10.484 1.00 65.50 94 VAL A O 1
ATOM 708 N N . ALA A 1 95 ? -3.139 -6.668 -9.787 1.00 64.69 95 ALA A N 1
ATOM 709 C CA . ALA A 1 95 ? -3.574 -7.224 -11.069 1.00 64.69 95 ALA A CA 1
ATOM 710 C C . ALA A 1 95 ? -3.480 -6.215 -12.229 1.00 64.69 95 ALA A C 1
ATOM 712 O O . ALA A 1 95 ? -2.994 -6.567 -13.304 1.00 64.69 95 ALA A O 1
ATOM 713 N N . ILE A 1 96 ? -3.882 -4.957 -12.011 1.00 63.81 96 ILE A N 1
ATOM 714 C CA . ILE A 1 96 ? -3.822 -3.900 -13.037 1.00 63.81 96 ILE A CA 1
ATOM 715 C C . ILE A 1 96 ? -2.370 -3.640 -13.462 1.00 63.81 96 ILE A C 1
ATOM 717 O O . ILE A 1 96 ? -2.063 -3.542 -14.654 1.00 63.81 96 ILE A O 1
ATOM 721 N N . PHE A 1 97 ? -1.450 -3.578 -12.499 1.00 63.53 97 PHE A N 1
ATOM 722 C CA . PHE A 1 97 ? -0.046 -3.304 -12.794 1.00 63.53 97 PHE A CA 1
ATOM 723 C C . PHE A 1 97 ? 0.676 -4.512 -13.403 1.00 63.53 97 PHE A C 1
ATOM 725 O O . PHE A 1 97 ? 1.502 -4.349 -14.300 1.00 63.53 97 PHE A O 1
ATOM 732 N N . SER A 1 98 ? 0.343 -5.732 -12.967 1.00 60.72 98 SER A N 1
ATOM 733 C CA . SER A 1 98 ? 0.842 -6.967 -13.580 1.00 60.72 98 SER A CA 1
ATOM 734 C C . SER A 1 98 ? 0.377 -7.118 -15.028 1.00 60.72 98 SER A C 1
ATOM 736 O O . SER A 1 98 ? 1.158 -7.567 -15.864 1.00 60.72 98 SER A O 1
ATOM 738 N N . LEU A 1 99 ? -0.853 -6.704 -15.351 1.00 61.91 99 LEU A N 1
ATOM 739 C CA . LEU A 1 99 ? -1.348 -6.708 -16.729 1.00 61.91 99 LEU A CA 1
ATOM 740 C C . LEU A 1 99 ? -0.636 -5.662 -17.601 1.00 61.91 99 LEU A C 1
ATOM 742 O O . LEU A 1 99 ? -0.418 -5.899 -18.781 1.00 61.91 99 LEU A O 1
ATOM 746 N N . SER A 1 100 ? -0.215 -4.546 -17.002 1.00 60.19 100 SER A N 1
ATOM 747 C CA . SER A 1 100 ? 0.507 -3.461 -17.685 1.00 60.19 100 SER A CA 1
ATOM 748 C C . SER A 1 100 ? 1.973 -3.792 -18.017 1.00 60.19 100 SER A C 1
ATOM 750 O O . SER A 1 100 ? 2.646 -2.984 -18.650 1.00 60.19 100 SER A O 1
ATOM 752 N N . ARG A 1 101 ? 2.491 -4.952 -17.580 1.00 55.28 101 ARG A N 1
ATOM 753 C CA . ARG A 1 101 ? 3.845 -5.442 -17.913 1.00 55.28 101 ARG A CA 1
ATOM 754 C C . ARG A 1 101 ? 3.907 -6.371 -19.133 1.00 55.28 101 ARG A C 1
ATOM 756 O O . ARG A 1 101 ? 4.995 -6.863 -19.430 1.00 55.28 101 ARG A O 1
ATOM 763 N N . LYS A 1 102 ? 2.779 -6.660 -19.785 1.00 45.84 102 LYS A N 1
ATOM 764 C CA . LYS A 1 102 ? 2.702 -7.553 -20.948 1.00 45.84 102 LYS A CA 1
ATOM 765 C C . LYS A 1 102 ? 2.611 -6.755 -22.242 1.00 45.84 102 LYS A C 1
ATOM 767 O O . LYS A 1 102 ? 3.237 -7.208 -23.222 1.00 45.84 102 LYS A O 1
#